Protein AF-A0A430L4C2-F1 (afdb_monomer)

Radius of gyration: 21.69 Å; Cα contacts (8 Å, |Δi|>4): 90; chains: 1; bounding box: 57×41×53 Å

pLDDT: mean 75.81, std 17.61, range [33.31, 94.56]

Mean predicted aligned error: 12.42 Å

Nearest PDB structures (foldseek):
  8ouw-assembly1_A  TM=2.839E-01  e=8.917E+00  Caenorhabditis elegans

InterPro domains:
  IPR027417 P-loop containing nucleoside triphosphate hydrolase [G3DSA:3.40.50.300] (23-146)

Secondary structure (DSSP, 8-state):
--------TT--PPPTTS-HHHHHHHHHHHH-GGGHHHHHHHTT-PPS-S-HHHHHHHHHHHHHHHHHHHHHH-S-----HHHHTSTTHHHHHHH-S-EEESSGGGS-HHHHHHHH-SS---EEE---TTSPP---TT---------

Foldseek 3Di:
DDDDPPPDPPPPDDDPPPDVVVVVLVCCCVPPPLNVLVVCVVVVHDDDDDDPVVSVVSNVVVVVVSVVSCVVPDPDDDDQLVVCVDPPNVVVLVVDQEEEAEQVLLDDPVSVCSSCDDDNHHYHYDHDVPDHNPDDPVPPDDDDDDD

Solvent-accessible surface area (backbone atoms only — not comparable to full-atom values): 9436 Å² total; per-residue (Å²): 137,84,81,78,80,75,80,69,85,86,71,81,73,79,55,94,86,51,62,67,63,58,57,53,52,52,46,49,55,72,70,39,73,84,35,47,62,52,56,30,51,78,69,74,39,87,64,88,85,54,59,70,69,60,46,52,52,50,47,53,51,51,51,50,50,53,50,51,54,53,62,74,69,49,92,72,84,91,68,54,58,73,54,38,72,34,89,75,38,34,65,52,61,74,65,50,78,59,44,76,38,75,58,44,28,39,46,53,70,68,47,52,48,66,62,58,50,95,55,94,50,58,69,50,76,42,58,51,82,86,43,71,45,85,68,63,89,81,70,84,66,85,86,79,88,80,134

Structure (mmCIF, N/CA/C/O backbone):
data_AF-A0A430L4C2-F1
#
_entry.id   AF-A0A430L4C2-F1
#
loop_
_atom_site.group_PDB
_atom_site.id
_atom_site.type_symbol
_atom_site.label_atom_id
_atom_site.label_alt_id
_atom_site.label_comp_id
_atom_site.label_asym_id
_atom_site.label_entity_id
_atom_site.label_seq_id
_atom_site.pdbx_PDB_ins_code
_atom_site.Cartn_x
_atom_site.Cartn_y
_atom_site.Cartn_z
_atom_site.occupancy
_atom_site.B_iso_or_equiv
_atom_site.auth_seq_id
_atom_site.auth_comp_id
_atom_site.auth_asym_id
_atom_site.auth_atom_id
_atom_site.pdbx_PDB_model_num
ATOM 1 N N . MET A 1 1 ? -38.662 0.895 -18.403 1.00 35.44 1 MET A N 1
ATOM 2 C CA . MET A 1 1 ? -38.448 0.770 -16.946 1.00 35.44 1 MET A CA 1
ATOM 3 C C . MET A 1 1 ? -37.073 0.164 -16.747 1.00 35.44 1 MET A C 1
ATOM 5 O O . MET A 1 1 ? -36.904 -1.013 -17.022 1.00 35.44 1 MET A O 1
ATOM 9 N N . SER A 1 2 ? -36.082 0.993 -16.417 1.00 33.31 2 SER A N 1
ATOM 10 C CA . SER A 1 2 ? -34.706 0.553 -16.168 1.00 33.31 2 SER A CA 1
ATOM 11 C C . SER A 1 2 ? -34.584 0.233 -14.682 1.00 33.31 2 SER A C 1
ATOM 13 O O . SER A 1 2 ? -34.765 1.119 -13.848 1.00 33.31 2 SER A O 1
ATOM 15 N N . THR A 1 3 ? -34.381 -1.036 -14.343 1.00 34.25 3 THR A N 1
ATOM 16 C CA . THR A 1 3 ? -34.095 -1.467 -12.974 1.00 34.25 3 THR A CA 1
ATOM 17 C C . THR A 1 3 ? -32.645 -1.138 -12.659 1.00 34.25 3 THR A C 1
ATOM 19 O O . THR A 1 3 ? -31.735 -1.810 -13.139 1.00 34.25 3 THR A O 1
ATOM 22 N N . SER A 1 4 ? -32.445 -0.094 -11.857 1.00 38.28 4 SER A N 1
ATOM 23 C CA . SER A 1 4 ? -31.177 0.206 -11.203 1.00 38.28 4 SER A CA 1
ATOM 24 C C . SER A 1 4 ? -30.712 -1.020 -10.422 1.00 38.28 4 SER A C 1
ATOM 26 O O . SER A 1 4 ? -31.368 -1.449 -9.471 1.00 38.28 4 SER A O 1
ATOM 28 N N . THR A 1 5 ? -29.591 -1.600 -10.835 1.00 39.91 5 THR A N 1
ATOM 29 C CA . THR A 1 5 ? -28.921 -2.677 -10.113 1.00 39.91 5 THR A CA 1
ATOM 30 C C . THR A 1 5 ? -28.401 -2.101 -8.798 1.00 39.91 5 THR A C 1
ATOM 32 O O . THR A 1 5 ? -27.347 -1.472 -8.755 1.00 39.91 5 THR A O 1
ATOM 35 N N . ASN A 1 6 ? -29.175 -2.262 -7.724 1.00 39.84 6 ASN A N 1
ATOM 36 C CA . ASN A 1 6 ? -28.688 -2.060 -6.366 1.00 39.84 6 ASN A CA 1
ATOM 37 C C . ASN A 1 6 ? -27.535 -3.046 -6.154 1.00 39.84 6 ASN A C 1
ATOM 39 O O . ASN A 1 6 ? -27.768 -4.249 -6.032 1.00 39.84 6 ASN A O 1
ATOM 43 N N . LEU A 1 7 ? -26.300 -2.545 -6.161 1.00 38.53 7 LEU A N 1
ATOM 44 C CA . LEU A 1 7 ? -25.135 -3.294 -5.705 1.00 38.53 7 LEU A CA 1
ATOM 45 C C . LEU A 1 7 ? -25.393 -3.680 -4.246 1.00 38.53 7 LEU A C 1
ATOM 47 O O . LEU A 1 7 ? -25.381 -2.842 -3.346 1.00 38.53 7 LEU A O 1
ATOM 51 N N . ARG A 1 8 ? -25.715 -4.956 -4.050 1.00 41.84 8 ARG A N 1
ATOM 52 C CA . ARG A 1 8 ? -25.897 -5.595 -2.753 1.00 41.84 8 ARG A CA 1
ATOM 53 C C . ARG A 1 8 ? -24.573 -5.533 -1.988 1.00 41.84 8 ARG A C 1
ATOM 55 O O . ARG A 1 8 ? -23.598 -6.173 -2.366 1.00 41.84 8 ARG A O 1
ATOM 62 N N . VAL A 1 9 ? -24.531 -4.714 -0.936 1.00 49.56 9 VAL A N 1
ATOM 63 C CA . VAL A 1 9 ? -23.379 -4.530 -0.024 1.00 49.56 9 VAL A CA 1
ATOM 64 C C . VAL A 1 9 ? -23.081 -5.816 0.778 1.00 49.56 9 VAL A C 1
ATOM 66 O O . VAL A 1 9 ? -22.052 -5.941 1.432 1.00 49.56 9 VAL A O 1
ATOM 69 N N . ASP A 1 10 ? -23.967 -6.801 0.684 1.00 48.84 10 ASP A N 1
ATOM 70 C CA . ASP A 1 10 ? -24.010 -8.085 1.379 1.00 48.84 10 ASP A CA 1
ATOM 71 C C . ASP A 1 10 ? -23.152 -9.211 0.757 1.00 48.84 10 ASP A C 1
ATOM 73 O O . ASP A 1 10 ? -23.186 -10.325 1.263 1.00 48.84 10 ASP A O 1
ATOM 77 N N . GLN A 1 11 ? -22.351 -8.950 -0.285 1.00 48.59 11 GLN A N 1
ATOM 78 C CA . GLN A 1 11 ? -21.528 -9.972 -0.974 1.00 48.59 11 GLN A CA 1
ATOM 79 C C . GLN A 1 11 ? -20.007 -9.882 -0.733 1.00 48.59 11 GLN A C 1
ATOM 81 O O . GLN A 1 11 ? -19.220 -10.320 -1.567 1.00 48.59 11 GLN A O 1
ATOM 86 N N . TRP A 1 12 ? -19.560 -9.339 0.399 1.00 61.28 12 TRP A N 1
ATOM 87 C CA . TRP A 1 12 ? -18.136 -9.379 0.774 1.00 61.28 12 TRP A CA 1
ATOM 88 C C . TRP A 1 12 ? -17.825 -10.623 1.615 1.00 61.28 12 TRP A C 1
ATOM 90 O O . TRP A 1 12 ? -17.431 -10.519 2.780 1.00 61.28 12 TRP A O 1
ATOM 100 N N . ASP A 1 13 ? -18.035 -11.807 1.042 1.00 77.94 13 ASP A N 1
ATOM 101 C CA . ASP A 1 13 ? -17.577 -13.048 1.663 1.00 77.94 13 ASP A CA 1
ATOM 102 C C . ASP A 1 13 ? -16.099 -13.266 1.337 1.00 77.94 13 ASP A C 1
ATOM 104 O O . ASP A 1 13 ? -15.704 -13.289 0.175 1.00 77.94 13 ASP A O 1
ATOM 108 N N . LEU A 1 14 ? -15.285 -13.390 2.389 1.00 80.31 14 LEU A N 1
ATOM 109 C CA . LEU A 1 14 ? -13.889 -13.798 2.268 1.00 80.31 14 LEU A CA 1
ATOM 110 C C . LEU A 1 14 ? -13.840 -15.266 1.848 1.00 80.31 14 LEU A C 1
ATOM 112 O O . LEU A 1 14 ? -14.485 -16.112 2.481 1.00 80.31 14 LEU A O 1
ATOM 116 N N . ASP A 1 15 ? -13.065 -15.555 0.811 1.00 86.31 15 ASP A N 1
ATOM 117 C CA . ASP A 1 15 ? -12.784 -16.915 0.373 1.00 86.31 15 ASP A CA 1
ATOM 118 C C . ASP A 1 15 ? -11.916 -17.622 1.429 1.00 86.31 15 ASP A C 1
ATOM 120 O O . ASP A 1 15 ? -11.031 -16.993 2.005 1.00 86.31 15 ASP A O 1
ATOM 124 N N . PRO A 1 16 ? -12.105 -18.921 1.718 1.00 85.00 16 PRO A N 1
ATOM 125 C CA . PRO A 1 16 ? -11.245 -19.656 2.650 1.00 85.00 16 PRO A CA 1
ATOM 126 C C . PRO A 1 16 ? -9.739 -19.606 2.336 1.00 85.00 16 PRO A C 1
ATOM 128 O O . PRO A 1 16 ? -8.930 -19.868 3.227 1.00 85.00 16 PRO A O 1
ATOM 131 N N . LEU A 1 17 ? -9.361 -19.305 1.090 1.00 86.06 17 LEU A N 1
ATOM 132 C CA . LEU A 1 17 ? -7.978 -19.118 0.648 1.00 86.06 17 LEU A CA 1
ATOM 133 C C . LEU A 1 17 ? -7.464 -17.684 0.846 1.00 86.06 17 LEU A C 1
ATOM 135 O O . LEU A 1 17 ? -6.271 -17.439 0.649 1.00 86.06 17 LEU A O 1
ATOM 139 N N . ASP A 1 18 ? -8.329 -16.744 1.234 1.00 84.19 18 ASP A N 1
ATOM 140 C CA . ASP A 1 18 ? -7.931 -15.378 1.541 1.00 84.19 18 ASP A CA 1
ATOM 141 C C . ASP A 1 18 ? -6.974 -15.338 2.733 1.00 84.19 18 ASP A C 1
ATOM 143 O O . ASP A 1 18 ? -6.992 -16.173 3.643 1.00 84.19 18 ASP A O 1
ATOM 147 N N . HIS A 1 19 ? -6.116 -14.320 2.743 1.00 82.75 19 HIS A N 1
ATOM 148 C CA . HIS A 1 19 ? -5.102 -14.187 3.775 1.00 82.75 19 HIS A CA 1
ATOM 149 C C . HIS A 1 19 ? -5.754 -14.144 5.177 1.00 82.75 19 HIS A C 1
ATOM 151 O O . HIS A 1 19 ? -6.653 -13.323 5.390 1.00 82.75 19 HIS A O 1
ATOM 157 N N . PRO A 1 20 ? -5.280 -14.930 6.171 1.00 86.44 20 PRO A N 1
ATOM 158 C CA . PRO A 1 20 ? -5.891 -15.024 7.505 1.00 86.44 20 PRO A CA 1
ATOM 159 C C . PRO A 1 20 ? -6.119 -13.673 8.192 1.00 86.44 20 PRO A C 1
ATOM 161 O O . PRO A 1 20 ? -7.081 -13.494 8.933 1.00 86.44 20 PRO A O 1
ATOM 164 N N . ILE A 1 21 ? -5.264 -12.692 7.891 1.00 82.69 21 ILE A N 1
ATOM 165 C CA . ILE A 1 21 ? -5.406 -11.320 8.386 1.00 82.69 21 ILE A CA 1
ATOM 166 C C . ILE A 1 21 ? -6.763 -10.699 8.048 1.00 82.69 21 ILE A C 1
ATOM 168 O O . ILE A 1 21 ? -7.307 -9.961 8.858 1.00 82.69 21 ILE A O 1
ATOM 172 N N . LEU A 1 22 ? -7.329 -10.990 6.874 1.00 82.38 22 LEU A N 1
ATOM 173 C CA . LEU A 1 22 ? -8.606 -10.423 6.454 1.00 82.38 22 LEU A CA 1
ATOM 174 C C . LEU A 1 22 ? -9.736 -10.950 7.339 1.00 8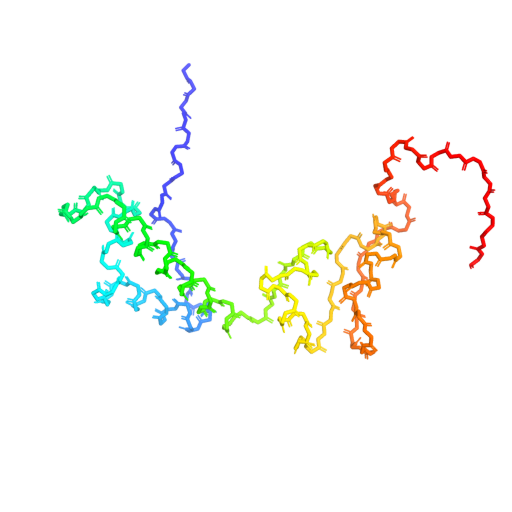2.38 22 LEU A C 1
ATOM 176 O O . LEU A 1 22 ? -10.627 -10.190 7.716 1.00 82.38 22 LEU A O 1
ATOM 180 N N . PHE A 1 23 ? -9.648 -12.213 7.761 1.00 86.38 23 PHE A N 1
ATOM 181 C CA . PHE A 1 23 ? -10.566 -12.796 8.734 1.00 86.38 23 PHE A CA 1
ATOM 182 C C . PHE A 1 23 ? -10.418 -12.139 10.106 1.00 86.38 23 PHE A C 1
ATOM 184 O O . PHE A 1 23 ? -11.431 -11.765 10.695 1.00 86.38 23 PHE A O 1
ATOM 191 N N . THR A 1 24 ? -9.183 -11.930 10.579 1.00 84.94 24 THR A N 1
ATOM 192 C CA . THR A 1 24 ? -8.917 -11.210 11.837 1.00 84.94 24 THR A CA 1
ATOM 193 C C . THR A 1 24 ? -9.458 -9.781 11.792 1.00 84.94 24 THR A C 1
ATOM 195 O O . THR A 1 24 ? -10.143 -9.362 12.718 1.00 84.94 24 THR A O 1
ATOM 198 N N . LEU A 1 25 ? -9.217 -9.046 10.702 1.00 82.38 25 LEU A N 1
ATOM 199 C CA . LEU A 1 25 ? -9.706 -7.677 10.516 1.00 82.38 25 LEU A CA 1
ATOM 200 C C . LEU A 1 25 ? -11.233 -7.621 10.465 1.00 82.38 25 LEU A C 1
ATOM 202 O O . LEU A 1 25 ? -11.835 -6.741 11.077 1.00 82.38 25 LEU A O 1
ATOM 206 N N . ARG A 1 26 ? -11.870 -8.567 9.764 1.00 85.69 26 ARG A N 1
ATOM 207 C CA . ARG A 1 26 ? -13.333 -8.678 9.711 1.00 85.69 26 ARG A CA 1
ATOM 208 C C . ARG A 1 26 ? -13.914 -8.979 11.087 1.00 85.69 26 ARG A C 1
ATOM 210 O O . ARG A 1 26 ? -14.934 -8.400 11.451 1.00 85.69 26 ARG A O 1
ATOM 217 N N . GLN A 1 27 ? -13.281 -9.876 11.837 1.00 86.31 27 GLN A N 1
ATOM 218 C CA . GLN A 1 27 ? -13.714 -10.214 13.184 1.00 86.31 27 GLN A CA 1
ATOM 219 C C . GLN A 1 27 ? -13.577 -9.010 14.122 1.00 86.31 27 GLN A C 1
ATOM 221 O O . GLN A 1 27 ? -14.568 -8.623 14.732 1.00 86.31 27 GLN A O 1
ATOM 226 N N . ALA A 1 28 ? -12.414 -8.353 14.150 1.00 83.25 28 ALA A N 1
ATOM 227 C CA . ALA A 1 28 ? -12.195 -7.124 14.916 1.00 83.25 28 ALA A CA 1
ATOM 228 C C . ALA A 1 28 ? -13.244 -6.050 14.574 1.00 83.25 28 ALA A C 1
ATOM 230 O O . ALA A 1 28 ? -13.901 -5.495 15.455 1.00 83.25 28 ALA A O 1
ATOM 231 N N . PHE A 1 29 ? -13.496 -5.832 13.278 1.00 83.75 29 PHE A N 1
ATOM 232 C CA . PHE A 1 29 ? -14.517 -4.895 12.816 1.00 83.75 29 PHE A CA 1
ATOM 233 C C . PHE A 1 29 ? -15.935 -5.255 13.275 1.00 83.75 29 PHE A C 1
ATOM 235 O O . PHE A 1 29 ? -16.751 -4.352 13.448 1.00 83.75 29 PHE A O 1
ATOM 242 N N . ASN A 1 30 ? -16.262 -6.535 13.457 1.00 85.56 30 ASN A N 1
ATOM 243 C CA . ASN A 1 30 ? -17.587 -6.979 13.892 1.00 85.56 30 ASN A CA 1
ATOM 244 C C . ASN A 1 30 ? -17.752 -6.962 15.415 1.00 85.56 30 ASN A C 1
ATOM 246 O O . ASN A 1 30 ? -18.812 -6.552 15.896 1.00 85.56 30 ASN A O 1
ATOM 250 N N . ASP A 1 31 ? -16.712 -7.367 16.139 1.00 86.56 31 ASP A N 1
ATOM 251 C CA . ASP A 1 31 ? -16.783 -7.683 17.565 1.00 86.56 31 ASP A CA 1
ATOM 252 C C . ASP A 1 31 ? -16.415 -6.483 18.444 1.00 86.56 31 ASP A C 1
ATOM 254 O O . ASP A 1 31 ? -16.976 -6.318 19.526 1.00 86.56 31 ASP A O 1
ATOM 258 N N . GLU A 1 32 ? -15.507 -5.611 17.996 1.00 84.94 32 GLU A N 1
ATOM 259 C CA . GLU A 1 32 ? -14.996 -4.546 18.857 1.00 84.94 32 GLU A CA 1
ATOM 260 C C . GLU A 1 32 ? -15.946 -3.342 18.913 1.00 84.94 32 GLU A C 1
ATOM 262 O O . GLU A 1 32 ? -16.463 -2.859 17.895 1.00 84.94 32 GLU A O 1
ATOM 267 N N . ASP A 1 33 ? -16.166 -2.818 20.121 1.00 83.38 33 ASP A N 1
ATOM 268 C CA . ASP A 1 33 ? -17.031 -1.658 20.369 1.00 83.38 33 ASP A CA 1
ATOM 269 C C . ASP A 1 33 ? -16.512 -0.384 19.700 1.00 83.38 33 ASP A C 1
ATOM 271 O O . ASP A 1 33 ? -17.294 0.512 19.366 1.00 83.38 33 ASP A O 1
ATOM 275 N N . GLU A 1 34 ? -15.203 -0.301 19.447 1.00 77.12 34 GLU A N 1
ATOM 276 C CA . GLU A 1 34 ? -14.624 0.844 18.758 1.00 77.12 34 GLU A CA 1
ATOM 277 C C . GLU A 1 34 ? -15.229 1.030 17.361 1.00 77.12 34 GLU A C 1
ATOM 279 O O . GLU A 1 34 ? -15.557 2.155 16.996 1.00 77.12 34 GLU A O 1
ATOM 284 N N . TYR A 1 35 ? -15.535 -0.039 16.623 1.00 78.75 35 TYR A N 1
ATOM 285 C CA . TYR A 1 35 ? -16.138 0.075 15.290 1.00 78.75 35 TYR A CA 1
ATOM 286 C C . TYR A 1 35 ? -17.671 0.192 15.303 1.00 78.75 35 TYR A C 1
ATOM 288 O O . TYR A 1 35 ? -18.280 0.263 14.235 1.00 78.75 35 TYR A O 1
ATOM 296 N N . ALA A 1 36 ? -18.329 0.267 16.468 1.00 81.25 36 ALA A N 1
ATOM 297 C CA . ALA A 1 36 ? -19.795 0.280 16.559 1.00 81.25 36 ALA A CA 1
ATOM 298 C C . ALA A 1 36 ? -20.446 1.429 15.764 1.00 81.25 36 ALA A C 1
ATOM 300 O O . ALA A 1 36 ? -21.424 1.213 15.044 1.00 81.25 36 ALA A O 1
ATOM 301 N N . LEU A 1 37 ? -19.876 2.638 15.834 1.00 77.69 37 LEU A N 1
ATOM 302 C CA . LEU A 1 37 ? -20.361 3.792 15.065 1.00 77.69 37 LEU A CA 1
ATOM 303 C C . LEU A 1 37 ? -20.143 3.611 13.561 1.00 77.69 37 LEU A C 1
ATOM 305 O O . LEU A 1 37 ? -21.020 3.947 12.768 1.00 77.69 37 LEU A O 1
ATOM 309 N N . LEU A 1 38 ? -19.006 3.036 13.168 1.00 77.81 38 LEU A N 1
ATOM 310 C CA . LEU A 1 38 ? -18.697 2.766 11.769 1.00 77.81 38 LEU A CA 1
ATOM 311 C C . LEU A 1 38 ? -19.636 1.693 11.189 1.00 77.81 38 LEU A C 1
ATOM 313 O O . LEU A 1 38 ? -20.136 1.855 10.076 1.00 77.81 38 LEU A O 1
ATOM 317 N N . ARG A 1 39 ? -19.971 0.652 11.967 1.00 82.62 39 ARG A N 1
ATOM 318 C CA . ARG A 1 39 ? -20.979 -0.362 11.604 1.00 82.62 39 ARG A CA 1
ATOM 319 C C . ARG A 1 39 ? -22.371 0.247 11.409 1.00 82.62 39 ARG A C 1
ATOM 321 O O . ARG A 1 39 ? -23.074 -0.140 10.476 1.00 82.62 39 ARG A O 1
ATOM 328 N N . LEU A 1 40 ? -22.781 1.183 12.268 1.00 78.50 40 LEU A N 1
ATOM 329 C CA . LEU A 1 40 ? -24.058 1.895 12.123 1.00 78.50 40 LEU A CA 1
ATOM 330 C C . LEU A 1 40 ? -24.066 2.777 10.868 1.00 78.50 40 LEU A C 1
ATOM 332 O O . LEU A 1 40 ? -25.004 2.687 10.074 1.00 78.50 40 LEU A O 1
ATOM 336 N N . PHE A 1 41 ? -22.981 3.525 10.648 1.00 76.88 41 PHE A N 1
ATOM 337 C CA . PHE A 1 41 ? -22.794 4.379 9.477 1.00 76.88 41 PHE A CA 1
ATOM 338 C C . PHE A 1 41 ? -22.891 3.594 8.159 1.00 76.88 41 PHE A C 1
ATOM 340 O O . PHE A 1 41 ? -23.675 3.959 7.286 1.00 76.88 41 PHE A O 1
ATOM 347 N N . VAL A 1 42 ? -22.165 2.476 8.029 1.00 77.44 42 VAL A N 1
ATOM 348 C CA . VAL A 1 42 ? -22.197 1.624 6.820 1.00 77.44 42 VAL A CA 1
ATOM 349 C C . VAL A 1 42 ? -23.594 1.044 6.563 1.00 77.44 42 VAL A C 1
ATOM 351 O O . VAL A 1 42 ? -23.989 0.866 5.414 1.00 77.44 42 VAL A O 1
ATOM 354 N N . ARG A 1 43 ? -24.379 0.789 7.618 1.00 79.31 43 ARG A N 1
ATOM 355 C CA . ARG A 1 43 ? -25.768 0.305 7.518 1.00 79.31 43 ARG A CA 1
ATOM 356 C C . ARG A 1 43 ? -26.787 1.416 7.232 1.00 79.31 43 ARG A C 1
ATOM 358 O O . ARG A 1 43 ? -27.986 1.138 7.255 1.00 79.31 43 ARG A O 1
ATOM 365 N N . GLY A 1 44 ? -26.338 2.653 7.009 1.00 69.25 44 GLY A N 1
ATOM 366 C CA . GLY A 1 44 ? -27.210 3.805 6.782 1.00 69.25 44 GLY A CA 1
ATOM 367 C C . GLY A 1 44 ? -28.068 4.162 7.997 1.00 69.25 44 GLY A C 1
ATOM 368 O O . GLY A 1 44 ? -29.171 4.676 7.829 1.00 69.25 44 GLY A O 1
ATOM 369 N N . ARG A 1 45 ? -27.609 3.836 9.214 1.00 71.12 45 ARG A N 1
ATOM 370 C CA . ARG A 1 45 ? -28.296 4.183 10.463 1.00 71.12 45 ARG A CA 1
ATOM 371 C C . ARG A 1 45 ? -27.557 5.313 11.165 1.00 71.12 45 ARG A C 1
ATOM 373 O O . ARG A 1 45 ? -26.353 5.215 11.394 1.00 71.12 45 ARG A O 1
ATOM 380 N N . ASP A 1 46 ? -28.298 6.332 11.577 1.00 62.38 46 ASP A N 1
ATOM 381 C CA . ASP A 1 46 ? -27.774 7.368 12.459 1.00 62.38 46 ASP A CA 1
ATOM 382 C C . ASP A 1 46 ? -27.554 6.771 13.857 1.00 62.38 46 ASP A C 1
ATOM 384 O O . ASP A 1 46 ? -28.449 6.155 14.443 1.00 62.38 46 ASP A O 1
ATOM 388 N N . GLY A 1 47 ? -26.330 6.883 14.376 1.00 61.22 47 GLY A N 1
ATOM 389 C CA . GLY A 1 47 ? -26.017 6.467 15.743 1.00 61.22 47 GLY A CA 1
ATOM 390 C C . GLY A 1 47 ? -26.702 7.358 16.787 1.00 61.22 47 GLY A C 1
ATOM 391 O O . GLY A 1 47 ? -27.140 8.462 16.455 1.00 61.22 47 GLY A O 1
ATOM 392 N N . PRO A 1 48 ? -26.798 6.914 18.057 1.00 62.16 48 PRO A N 1
ATOM 393 C CA . PRO A 1 48 ? -27.329 7.746 19.132 1.00 62.16 48 PRO A CA 1
ATOM 394 C C . PRO A 1 48 ? -26.498 9.031 19.216 1.00 62.16 48 PRO A C 1
ATOM 396 O O . PRO A 1 48 ? -25.287 8.995 19.421 1.00 62.16 48 PRO A O 1
ATOM 399 N N . TYR A 1 49 ? -27.175 10.146 18.961 1.00 54.72 49 TYR A N 1
ATOM 400 C CA . TYR A 1 49 ? -26.633 11.477 18.712 1.00 54.72 49 TYR A CA 1
ATOM 401 C C . TYR A 1 49 ? -25.764 11.968 19.890 1.00 54.72 49 TYR A C 1
ATOM 403 O O . TYR A 1 49 ? -26.252 12.587 20.831 1.00 54.72 49 TYR A O 1
ATOM 411 N N . CYS A 1 50 ? -24.459 11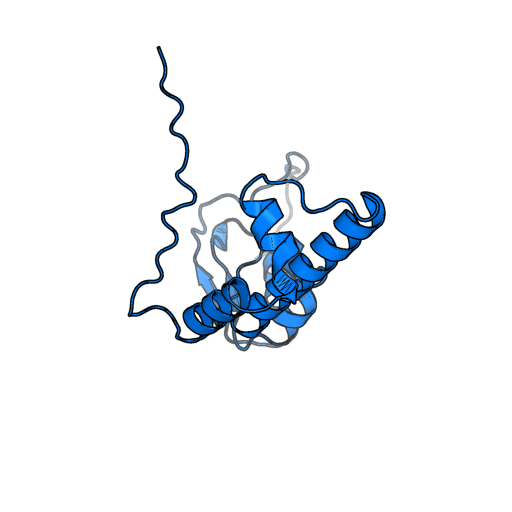.713 19.851 1.00 52.53 50 CYS A N 1
ATOM 412 C CA . CYS A 1 50 ? -23.483 12.660 20.382 1.00 52.53 50 CYS A CA 1
ATOM 413 C C . CYS A 1 50 ? -23.139 13.627 19.243 1.00 52.53 50 CYS A C 1
ATOM 415 O O . CYS A 1 50 ? -23.100 13.199 18.091 1.00 52.53 50 CYS A O 1
ATOM 417 N N . ASP A 1 51 ? -22.989 14.922 19.548 1.00 61.88 51 ASP A N 1
ATOM 418 C CA . ASP A 1 51 ? -22.802 16.033 18.598 1.00 61.88 51 ASP A CA 1
ATOM 419 C C . ASP A 1 51 ? -22.298 15.616 17.208 1.00 61.88 51 ASP A C 1
ATOM 421 O O . ASP A 1 51 ? -21.213 15.047 17.074 1.00 61.88 51 ASP A O 1
ATOM 425 N N . PHE A 1 52 ? -23.048 15.964 16.159 1.00 56.94 52 PHE A N 1
ATOM 426 C CA . PHE A 1 52 ? -22.766 15.588 14.766 1.00 56.94 52 PHE A CA 1
ATOM 427 C C . PHE A 1 52 ? -21.298 15.836 14.352 1.00 56.94 52 PHE A C 1
ATOM 429 O O . PHE A 1 52 ? -20.699 15.051 13.615 1.00 56.94 52 PHE A O 1
ATOM 436 N N . TYR A 1 53 ? -20.678 16.895 14.883 1.00 60.97 53 TYR A N 1
ATOM 437 C CA . TYR A 1 53 ? -19.261 17.213 14.678 1.00 60.97 53 TYR A CA 1
ATOM 438 C C . TYR A 1 53 ? -18.295 16.246 15.382 1.00 60.97 53 TYR A C 1
ATOM 440 O O . TYR A 1 53 ? -17.285 15.850 14.791 1.00 60.97 53 TYR A O 1
ATOM 448 N N . GLN A 1 54 ? -18.597 15.832 16.614 1.00 65.00 54 GLN A N 1
ATOM 449 C CA . GLN A 1 54 ? -17.793 14.854 17.353 1.00 65.00 54 GLN A CA 1
ATOM 450 C C . GLN A 1 54 ? -17.922 13.462 16.724 1.00 65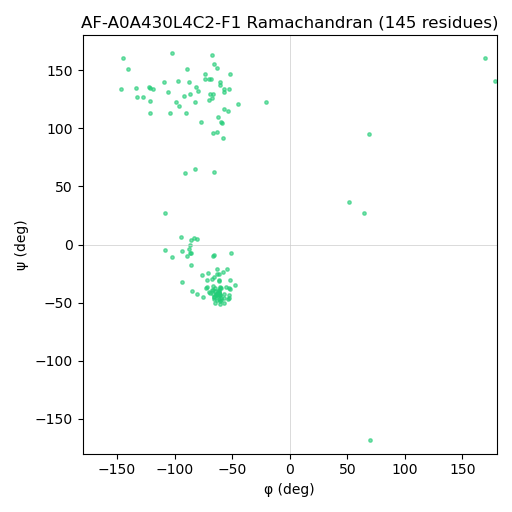.00 54 GLN A C 1
ATOM 452 O O . GLN A 1 54 ? -16.910 12.789 16.518 1.00 65.00 54 GLN A O 1
ATOM 457 N N . ALA A 1 55 ? -19.138 13.068 16.328 1.00 64.56 55 ALA A N 1
ATOM 458 C CA . ALA A 1 55 ? -19.385 11.807 15.633 1.00 64.56 55 ALA A CA 1
ATOM 459 C C . ALA A 1 55 ? -18.638 11.741 14.289 1.00 64.56 55 ALA A C 1
ATOM 461 O O . ALA A 1 55 ? -17.931 10.768 14.026 1.00 64.56 55 ALA A O 1
ATOM 462 N N . LYS A 1 56 ? -18.699 12.803 13.471 1.00 69.56 56 LYS A N 1
ATOM 463 C CA . LYS A 1 56 ? -17.979 12.879 12.186 1.00 69.56 56 LYS A CA 1
ATOM 464 C C . LYS A 1 56 ? -16.459 12.794 12.353 1.00 69.56 56 LYS A C 1
ATOM 466 O O . LYS A 1 56 ? -15.796 12.118 11.569 1.00 69.56 56 LYS A O 1
ATOM 471 N N . THR A 1 57 ? -15.911 13.454 13.373 1.00 74.56 57 THR A N 1
ATOM 472 C CA . THR A 1 57 ? -14.468 13.417 13.668 1.00 74.56 57 THR A CA 1
ATOM 473 C C . THR A 1 57 ? -14.037 12.014 14.094 1.00 74.56 57 THR A C 1
ATOM 475 O O . THR A 1 57 ? -13.098 11.461 13.526 1.00 74.56 57 THR A O 1
ATOM 478 N N . ARG A 1 58 ? -14.789 11.388 15.008 1.00 73.25 58 ARG A N 1
ATOM 479 C CA . ARG A 1 58 ? -14.503 10.038 15.511 1.00 73.25 58 ARG A CA 1
ATOM 480 C C . ARG A 1 58 ? -14.614 8.969 14.422 1.00 73.25 58 ARG A C 1
ATOM 482 O O . ARG A 1 58 ? -13.714 8.147 14.304 1.00 73.25 58 ARG A O 1
ATOM 489 N N . ILE A 1 59 ? -15.653 9.023 13.583 1.00 76.19 59 ILE A N 1
ATOM 490 C CA . ILE A 1 59 ? -15.797 8.133 12.416 1.00 76.19 59 ILE A CA 1
ATOM 491 C C . ILE A 1 59 ? -14.623 8.330 11.449 1.00 76.19 59 ILE A C 1
ATOM 493 O O . ILE A 1 59 ? -14.055 7.357 10.956 1.00 76.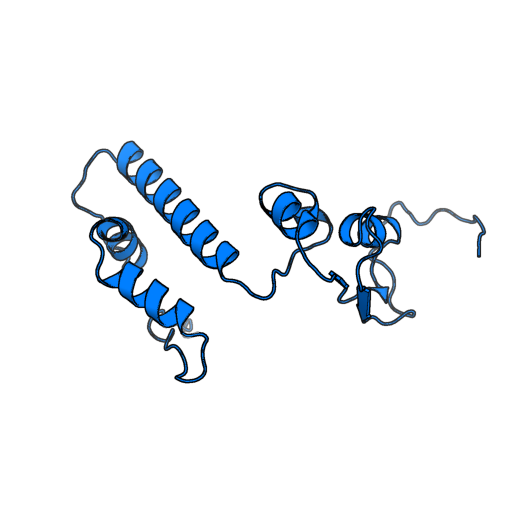19 59 ILE A O 1
ATOM 497 N N . GLY A 1 60 ? -14.226 9.581 11.196 1.00 79.75 60 GLY A N 1
ATOM 498 C CA . GLY A 1 60 ? -13.086 9.895 10.337 1.00 79.75 60 GLY A CA 1
ATOM 499 C C . GLY A 1 60 ? -11.766 9.322 10.855 1.00 79.75 60 GLY A C 1
ATOM 500 O O . GLY A 1 60 ? -10.975 8.801 10.070 1.00 79.75 60 GLY A O 1
ATOM 501 N N . ASP A 1 61 ? -11.523 9.380 12.162 1.00 81.56 61 ASP A N 1
ATOM 502 C CA . ASP A 1 61 ? -10.308 8.825 12.760 1.00 81.56 61 ASP A CA 1
ATOM 503 C C . ASP A 1 61 ? -10.323 7.292 12.797 1.00 81.56 61 ASP A C 1
ATOM 505 O O . ASP A 1 61 ? -9.309 6.672 12.474 1.00 81.56 61 ASP A O 1
ATOM 509 N N . GLN A 1 62 ? -11.479 6.680 13.057 1.00 78.56 62 GLN A N 1
ATOM 510 C CA . GLN A 1 62 ? -11.662 5.225 12.973 1.00 78.56 62 GLN A CA 1
ATOM 511 C C . GLN A 1 62 ? -11.437 4.702 11.554 1.00 78.56 62 GLN A C 1
ATOM 513 O O . GLN A 1 62 ? -10.738 3.709 11.360 1.00 78.56 62 GLN A O 1
ATOM 518 N N . LEU A 1 63 ? -11.947 5.409 10.542 1.00 82.12 63 LEU A N 1
ATOM 519 C CA . LEU A 1 63 ? -11.686 5.088 9.139 1.00 82.12 63 LEU A CA 1
ATOM 520 C C . LEU A 1 63 ? -10.193 5.159 8.808 1.00 82.12 63 LEU A C 1
ATOM 522 O O . LEU A 1 63 ? -9.672 4.267 8.141 1.00 82.12 63 LEU A O 1
ATOM 526 N N . LYS A 1 64 ? -9.481 6.186 9.290 1.00 83.69 64 LYS A N 1
ATOM 527 C CA . LYS A 1 64 ? -8.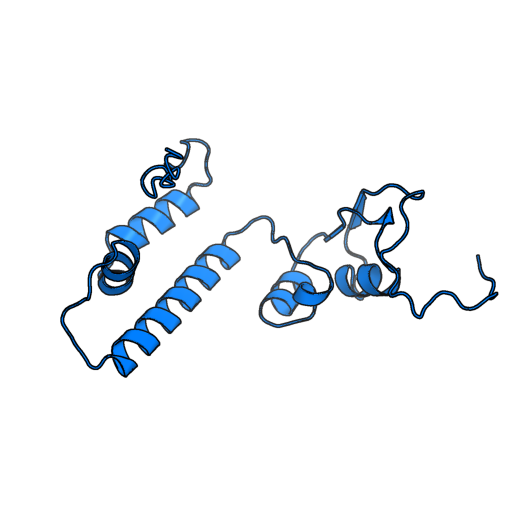025 6.283 9.093 1.00 83.69 64 LYS A CA 1
ATOM 528 C C . LYS A 1 64 ? -7.287 5.130 9.770 1.00 83.69 64 LYS A C 1
ATOM 530 O O . LYS A 1 64 ? -6.368 4.586 9.165 1.00 83.69 64 LYS A O 1
ATOM 535 N N . GLN A 1 65 ? -7.656 4.771 11.000 1.00 79.81 65 GLN A N 1
ATOM 536 C CA . GLN A 1 65 ? -7.036 3.662 11.734 1.00 79.81 65 GLN A CA 1
ATOM 537 C C . GLN A 1 65 ? -7.258 2.330 11.019 1.00 79.81 65 GLN A C 1
ATOM 539 O O . GLN A 1 65 ? -6.291 1.618 10.750 1.00 79.81 65 GLN A O 1
ATOM 544 N N . PHE A 1 66 ? -8.499 2.056 10.614 1.00 79.88 66 PHE A N 1
ATOM 545 C CA . PHE A 1 66 ? -8.841 0.876 9.828 1.00 79.88 66 PHE A CA 1
ATOM 546 C C . PHE A 1 66 ? -8.031 0.822 8.524 1.00 79.88 66 PHE A C 1
ATOM 548 O O . PHE A 1 66 ? -7.410 -0.192 8.209 1.00 79.88 66 PHE A O 1
ATOM 555 N N . TYR A 1 67 ? -7.935 1.948 7.811 1.00 83.69 67 TYR A N 1
ATOM 556 C CA . TYR A 1 67 ? -7.147 2.049 6.584 1.00 83.69 67 TYR A CA 1
ATOM 557 C C . TYR A 1 67 ? -5.652 1.783 6.808 1.00 83.69 67 TYR A C 1
ATOM 559 O O . TYR A 1 67 ? -5.020 1.068 6.033 1.00 83.69 67 TYR A O 1
ATOM 567 N N . VAL A 1 68 ? -5.070 2.325 7.882 1.00 84.00 68 VAL A N 1
ATOM 568 C CA . VAL A 1 68 ? -3.671 2.055 8.249 1.00 84.00 68 VAL A CA 1
ATOM 569 C C . VAL A 1 68 ? -3.463 0.575 8.555 1.00 84.00 68 VAL A C 1
ATOM 571 O O . VAL A 1 68 ? -2.450 0.025 8.122 1.00 84.00 68 VAL A O 1
ATOM 574 N N . CYS A 1 69 ? -4.412 -0.061 9.241 1.00 81.06 69 CYS A N 1
ATOM 575 C CA . CYS A 1 69 ? -4.346 -1.479 9.569 1.00 81.06 69 CYS A CA 1
ATOM 576 C C . CYS A 1 69 ? -4.336 -2.351 8.304 1.00 81.06 69 CYS A C 1
ATOM 578 O O . CYS A 1 69 ? -3.484 -3.228 8.169 1.00 81.06 69 CYS A O 1
ATOM 580 N N . VAL A 1 70 ? -5.191 -2.047 7.320 1.00 84.06 70 VAL A N 1
ATOM 581 C CA . VAL A 1 70 ? -5.172 -2.724 6.010 1.00 84.06 70 VAL A CA 1
ATOM 582 C C . VAL A 1 70 ? -3.816 -2.542 5.322 1.00 84.06 70 VAL A C 1
ATOM 584 O O . VAL A 1 70 ? -3.203 -3.514 4.888 1.00 84.06 70 VAL A O 1
ATOM 587 N N . LEU A 1 71 ? -3.294 -1.312 5.278 1.00 86.12 71 LEU A N 1
ATOM 588 C CA . LEU A 1 71 ? -2.009 -1.030 4.631 1.00 86.12 71 LEU A CA 1
ATOM 589 C C . LEU A 1 71 ? -0.803 -1.680 5.321 1.00 86.12 71 LEU A C 1
ATOM 591 O O . LEU A 1 71 ? 0.206 -1.919 4.666 1.00 86.12 71 LEU A O 1
ATOM 595 N N . GLN A 1 72 ? -0.858 -1.921 6.632 1.00 84.00 72 GLN A N 1
ATOM 596 C CA . GLN A 1 72 ? 0.219 -2.603 7.361 1.00 84.00 72 GLN A CA 1
ATOM 597 C C . GLN A 1 72 ? 0.321 -4.091 7.021 1.00 84.00 72 GLN A C 1
ATOM 599 O O . GLN A 1 72 ? 1.400 -4.659 7.163 1.00 84.00 72 GLN A O 1
ATOM 604 N N . HIS A 1 73 ? -0.774 -4.697 6.567 1.00 83.19 73 HIS A N 1
ATOM 605 C CA . HIS A 1 73 ? -0.842 -6.125 6.266 1.00 83.19 73 HIS A CA 1
ATOM 606 C C . HIS A 1 73 ? -0.920 -6.430 4.768 1.00 83.19 73 HIS A C 1
ATOM 608 O O . HIS A 1 73 ? -0.884 -7.594 4.379 1.00 83.19 73 HIS A O 1
ATOM 614 N N . ALA A 1 74 ? -1.016 -5.403 3.923 1.00 86.12 74 ALA A N 1
ATOM 615 C CA . ALA A 1 74 ? -1.005 -5.562 2.480 1.00 86.12 74 ALA A CA 1
ATOM 616 C C . ALA A 1 74 ? 0.369 -6.051 1.997 1.00 86.12 74 ALA A C 1
ATOM 618 O O . ALA A 1 74 ? 1.390 -5.410 2.247 1.00 86.12 74 ALA A O 1
ATOM 619 N N . ASN A 1 75 ? 0.388 -7.156 1.249 1.00 88.81 75 ASN A N 1
ATOM 620 C CA . ASN A 1 75 ? 1.603 -7.636 0.584 1.00 88.81 75 ASN A CA 1
ATOM 621 C C . ASN A 1 75 ? 1.994 -6.754 -0.611 1.00 88.81 75 ASN A C 1
ATOM 623 O O . ASN A 1 75 ? 3.173 -6.626 -0.927 1.00 88.81 75 ASN A O 1
ATOM 627 N N . VAL A 1 76 ? 1.003 -6.149 -1.273 1.00 90.62 76 VAL A N 1
ATOM 628 C CA . VAL A 1 76 ? 1.180 -5.282 -2.441 1.00 90.62 76 VAL A CA 1
ATOM 629 C C . VAL A 1 76 ? 0.349 -4.021 -2.251 1.00 90.62 76 VAL A C 1
ATOM 631 O O . VAL A 1 76 ? -0.813 -4.084 -1.853 1.00 90.62 76 VAL A O 1
ATOM 634 N N . ILE A 1 77 ? 0.946 -2.866 -2.545 1.00 92.25 77 ILE A N 1
ATOM 635 C CA . ILE A 1 77 ? 0.270 -1.569 -2.505 1.00 92.25 77 ILE A CA 1
ATOM 636 C C . ILE A 1 77 ? 0.370 -0.941 -3.891 1.00 92.25 77 ILE A C 1
ATOM 638 O O . ILE A 1 77 ? 1.453 -0.554 -4.329 1.00 92.25 77 ILE A O 1
ATOM 642 N N . CYS A 1 78 ? -0.770 -0.809 -4.561 1.00 93.06 78 CYS A N 1
ATOM 643 C CA . CYS A 1 78 ? -0.855 -0.186 -5.876 1.00 93.06 78 CYS A CA 1
ATOM 644 C C . CYS A 1 78 ? -1.151 1.310 -5.729 1.00 93.06 78 CYS A C 1
ATOM 646 O O . CYS A 1 78 ? -2.112 1.705 -5.067 1.00 93.06 78 CYS A O 1
ATOM 648 N N . THR A 1 79 ? -0.338 2.153 -6.361 1.00 93.00 79 THR A N 1
ATOM 649 C CA . THR A 1 79 ? -0.541 3.609 -6.387 1.00 93.00 79 THR A CA 1
ATOM 650 C C . THR A 1 79 ? -0.210 4.163 -7.760 1.00 93.00 79 THR A C 1
ATOM 652 O O . THR A 1 79 ? 0.686 3.650 -8.422 1.00 93.00 79 THR A O 1
ATOM 655 N N . THR A 1 80 ? -0.855 5.262 -8.149 1.00 91.75 80 THR A N 1
ATOM 656 C CA . THR A 1 80 ? -0.398 6.043 -9.304 1.00 91.75 80 THR A CA 1
ATOM 657 C C . THR A 1 80 ? 0.968 6.677 -9.013 1.00 91.75 80 THR A C 1
ATOM 659 O O . THR A 1 80 ? 1.276 6.942 -7.840 1.00 91.75 80 THR A O 1
ATOM 662 N N . PRO A 1 81 ? 1.780 6.996 -10.042 1.00 90.50 81 PRO A N 1
ATOM 663 C CA . PRO A 1 81 ? 3.064 7.660 -9.834 1.00 90.50 81 PRO A CA 1
ATOM 664 C C . PRO A 1 81 ? 2.946 8.928 -8.988 1.00 90.50 81 PRO A C 1
ATOM 666 O O . PRO A 1 81 ? 3.709 9.104 -8.031 1.00 90.50 81 PRO A O 1
ATOM 669 N N . TYR A 1 82 ? 1.924 9.747 -9.266 1.00 90.44 82 TYR A N 1
ATOM 670 C CA . TYR A 1 82 ? 1.599 10.954 -8.507 1.00 90.44 82 TYR A CA 1
ATOM 671 C C . TYR A 1 82 ? 1.270 10.657 -7.038 1.00 90.44 82 TYR A C 1
ATOM 673 O O . TYR A 1 82 ? 1.884 11.235 -6.144 1.00 90.44 82 TYR A O 1
ATOM 681 N N . ALA A 1 83 ? 0.356 9.721 -6.755 1.00 91.25 83 ALA A N 1
ATOM 682 C CA . ALA A 1 83 ? -0.001 9.387 -5.376 1.00 91.25 83 ALA A CA 1
ATOM 683 C C . ALA A 1 83 ? 1.213 8.873 -4.586 1.00 91.25 83 ALA A C 1
ATOM 685 O O . ALA A 1 83 ? 1.392 9.254 -3.426 1.00 91.25 83 ALA A O 1
ATOM 686 N N . SER A 1 84 ? 2.091 8.093 -5.227 1.00 91.81 84 SER A N 1
ATOM 687 C CA . SER A 1 84 ? 3.269 7.474 -4.606 1.00 91.81 84 SER A CA 1
ATOM 688 C C . SER A 1 84 ? 4.246 8.469 -3.952 1.00 91.81 84 SER A C 1
ATOM 690 O O . SER A 1 84 ? 5.025 8.090 -3.071 1.00 91.81 84 SER A O 1
ATOM 692 N N . SER A 1 85 ? 4.246 9.739 -4.375 1.00 90.50 85 SER A N 1
ATOM 693 C CA . SER A 1 85 ? 5.125 10.786 -3.828 1.00 90.50 85 SER A CA 1
ATOM 694 C C . SER A 1 85 ? 4.525 11.522 -2.627 1.00 90.50 85 SER A C 1
ATOM 696 O O . SER A 1 85 ? 5.236 12.244 -1.924 1.00 90.50 85 SER A O 1
ATOM 698 N N . SER A 1 86 ? 3.244 11.297 -2.339 1.00 90.25 86 SER A N 1
ATOM 699 C CA . SER A 1 86 ? 2.495 11.963 -1.273 1.00 90.25 86 SER A CA 1
ATOM 700 C C . SER A 1 86 ? 2.322 11.075 -0.035 1.00 90.25 86 SER A C 1
ATOM 702 O O . SER A 1 86 ? 2.552 9.865 -0.066 1.00 90.25 86 SER A O 1
ATOM 704 N N . LYS A 1 87 ? 1.936 11.664 1.104 1.00 88.06 87 LYS A N 1
ATOM 705 C CA . LYS A 1 87 ? 1.538 10.882 2.287 1.00 88.06 87 LYS A CA 1
ATOM 706 C C . LYS A 1 87 ? 0.149 10.257 2.049 1.00 88.06 87 LYS A C 1
ATOM 708 O O . LYS A 1 87 ? -0.707 10.939 1.498 1.00 88.06 87 LYS A O 1
ATOM 713 N N . PRO A 1 88 ? -0.104 9.018 2.513 1.00 87.56 88 PRO A N 1
ATOM 714 C CA . PRO A 1 88 ? 0.799 8.152 3.278 1.00 87.56 88 PRO A CA 1
ATOM 715 C C . PRO A 1 88 ? 1.716 7.275 2.405 1.00 87.56 88 PRO A C 1
ATOM 717 O O . PRO A 1 88 ? 2.565 6.570 2.936 1.00 87.56 88 PRO A O 1
ATOM 720 N N . TRP A 1 89 ? 1.584 7.307 1.085 1.00 90.56 89 TRP A N 1
ATOM 721 C CA . TRP A 1 89 ? 2.227 6.365 0.161 1.00 90.56 89 TRP A CA 1
ATOM 722 C C . TRP A 1 89 ? 3.744 6.444 0.143 1.00 90.56 89 TRP A C 1
ATOM 724 O O . TRP A 1 89 ? 4.411 5.413 0.136 1.00 90.56 89 TRP A O 1
ATOM 734 N N . LYS A 1 90 ? 4.296 7.652 0.259 1.00 90.50 90 LYS A N 1
ATOM 735 C CA . LYS A 1 90 ? 5.740 7.894 0.251 1.00 90.50 90 LYS A CA 1
ATOM 736 C C . LYS A 1 90 ? 6.494 7.023 1.262 1.00 90.50 90 LYS A C 1
ATOM 738 O O . LYS A 1 90 ? 7.574 6.536 0.942 1.00 90.50 90 LYS A O 1
ATOM 743 N N . ARG A 1 91 ? 5.933 6.790 2.461 1.00 89.75 91 ARG A N 1
ATOM 744 C CA . ARG A 1 91 ? 6.579 5.940 3.485 1.00 89.75 91 ARG A CA 1
ATOM 745 C C . ARG A 1 91 ? 6.559 4.455 3.128 1.00 89.75 91 ARG A C 1
ATOM 747 O O . ARG A 1 91 ? 7.519 3.763 3.437 1.00 89.75 91 ARG A O 1
ATOM 754 N N . TYR A 1 92 ? 5.486 3.977 2.503 1.00 89.94 92 TYR A N 1
ATOM 755 C CA . TYR A 1 92 ? 5.361 2.580 2.090 1.00 89.94 92 TYR A CA 1
ATOM 756 C C . TYR A 1 92 ? 6.223 2.320 0.865 1.00 89.94 92 TYR A C 1
ATOM 758 O O . TYR A 1 92 ? 7.034 1.401 0.885 1.00 89.94 92 TYR A O 1
ATOM 766 N N . LYS A 1 93 ? 6.166 3.220 -0.126 1.00 90.75 93 LYS A N 1
ATOM 767 C CA . LYS A 1 93 ? 7.079 3.211 -1.264 1.00 90.75 93 LYS A CA 1
ATOM 768 C C . LYS A 1 93 ? 8.524 3.184 -0.800 1.00 90.75 93 LYS A C 1
ATOM 770 O O . LYS A 1 93 ? 9.263 2.358 -1.287 1.00 90.75 93 LYS A O 1
ATOM 775 N N . ALA A 1 94 ? 8.935 4.004 0.171 1.00 89.19 94 ALA A N 1
ATOM 776 C CA . ALA A 1 94 ? 10.317 4.008 0.660 1.00 89.19 94 ALA A CA 1
ATOM 777 C C . ALA A 1 94 ? 10.761 2.689 1.327 1.00 89.19 94 ALA A C 1
ATOM 779 O O . ALA A 1 94 ? 11.962 2.440 1.378 1.00 89.19 94 ALA A O 1
ATOM 780 N N . LYS A 1 95 ? 9.826 1.857 1.801 1.00 90.00 95 LYS A N 1
ATOM 781 C CA . LYS A 1 95 ? 10.096 0.568 2.460 1.00 90.00 95 LYS A CA 1
ATOM 782 C C . LYS A 1 95 ? 9.863 -0.660 1.575 1.00 90.00 95 LYS A C 1
ATOM 784 O O . LYS A 1 95 ? 10.212 -1.747 2.001 1.00 90.00 95 LYS A O 1
ATOM 789 N N . ALA A 1 96 ? 9.246 -0.501 0.406 1.00 91.12 96 ALA A N 1
ATOM 790 C CA . ALA A 1 96 ? 8.946 -1.614 -0.489 1.00 91.12 96 ALA A CA 1
ATOM 791 C C . ALA A 1 96 ? 10.225 -2.337 -0.942 1.00 91.12 96 ALA A C 1
ATOM 793 O O . ALA A 1 96 ? 11.195 -1.682 -1.318 1.00 91.12 96 ALA A O 1
ATOM 794 N N . ASP A 1 97 ? 10.211 -3.666 -0.966 1.00 93.19 97 ASP A N 1
ATOM 795 C CA . ASP A 1 97 ? 11.370 -4.461 -1.392 1.00 93.19 97 ASP A CA 1
ATOM 796 C C . ASP A 1 97 ? 11.558 -4.467 -2.918 1.00 93.19 97 ASP A C 1
ATOM 798 O O . ASP A 1 97 ? 12.675 -4.605 -3.411 1.00 93.19 97 ASP A O 1
ATOM 802 N N . ALA A 1 98 ? 10.472 -4.274 -3.670 1.00 93.75 98 ALA A N 1
ATOM 803 C CA . ALA A 1 98 ? 10.458 -4.233 -5.128 1.00 93.75 98 ALA A CA 1
ATOM 804 C C . ALA A 1 98 ? 9.429 -3.217 -5.646 1.00 93.75 98 ALA A C 1
ATOM 806 O O . ALA A 1 98 ? 8.499 -2.830 -4.933 1.00 93.75 98 ALA A O 1
ATOM 807 N N . VAL A 1 99 ? 9.598 -2.799 -6.901 1.00 93.75 99 VAL A N 1
ATOM 808 C CA . VAL A 1 99 ? 8.683 -1.895 -7.611 1.00 93.75 99 VAL A CA 1
ATOM 809 C C . VAL A 1 99 ? 8.181 -2.577 -8.880 1.00 93.75 99 VAL A C 1
ATOM 811 O O . VAL A 1 99 ? 8.952 -3.178 -9.623 1.00 93.75 99 VAL A O 1
ATOM 814 N N . ILE A 1 100 ? 6.880 -2.474 -9.139 1.00 94.56 100 ILE A N 1
ATOM 815 C CA . ILE A 1 100 ? 6.261 -2.957 -10.374 1.00 94.56 100 ILE A CA 1
ATOM 816 C C . ILE A 1 100 ? 5.583 -1.763 -11.038 1.00 94.56 100 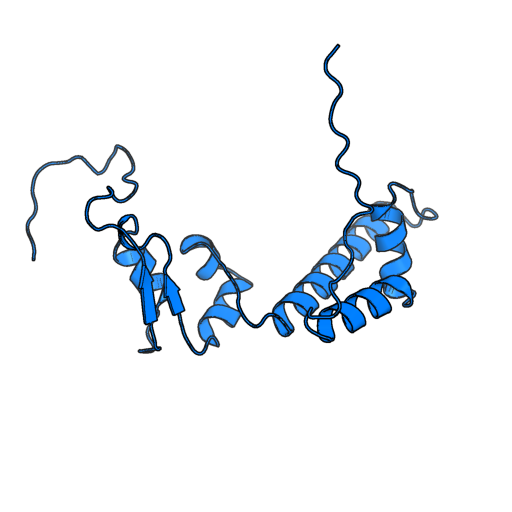ILE A C 1
ATOM 818 O O . ILE A 1 100 ? 4.762 -1.095 -10.408 1.00 94.56 100 ILE A O 1
ATOM 822 N N . LEU A 1 101 ? 5.956 -1.480 -12.284 1.00 93.38 101 LEU A N 1
ATOM 823 C CA . LEU A 1 101 ? 5.315 -0.463 -13.111 1.00 93.38 101 LEU A CA 1
ATOM 824 C C . LEU A 1 101 ? 4.430 -1.160 -14.136 1.00 93.38 101 LEU A C 1
ATOM 826 O O . LEU A 1 101 ? 4.927 -1.860 -15.018 1.00 93.38 101 LEU A O 1
ATOM 830 N N . ASP A 1 102 ? 3.129 -0.960 -13.993 1.00 92.50 102 ASP A N 1
ATOM 831 C CA . ASP A 1 102 ? 2.146 -1.307 -15.010 1.00 92.50 102 ASP A CA 1
ATOM 832 C C . ASP A 1 102 ? 1.958 -0.124 -15.970 1.00 92.50 102 ASP A C 1
ATOM 834 O O . ASP A 1 102 ? 2.172 1.031 -15.583 1.00 92.50 102 ASP A O 1
ATOM 838 N N . G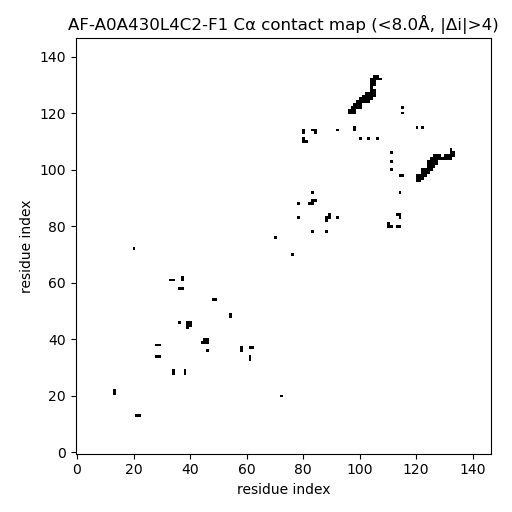LU A 1 103 ? 1.603 -0.415 -17.218 1.00 91.06 103 GLU A N 1
ATOM 839 C CA . GLU A 1 103 ? 1.488 0.563 -18.309 1.00 91.06 103 GLU A CA 1
ATOM 840 C C . GLU A 1 103 ? 2.731 1.462 -18.482 1.00 91.06 103 GLU A C 1
ATOM 842 O O . GLU A 1 103 ? 2.657 2.646 -18.820 1.00 91.06 103 GLU A O 1
ATOM 847 N N . ALA A 1 104 ? 3.920 0.891 -18.271 1.00 89.69 104 ALA A N 1
ATOM 848 C CA . ALA A 1 104 ? 5.199 1.597 -18.323 1.00 89.69 104 ALA A CA 1
ATOM 849 C C . ALA A 1 104 ? 5.501 2.210 -19.705 1.00 89.69 104 ALA A C 1
ATOM 851 O O . ALA A 1 104 ? 6.221 3.202 -19.787 1.00 89.69 104 ALA A O 1
ATOM 852 N N . GLY A 1 105 ? 4.934 1.652 -20.782 1.00 85.69 105 GLY A N 1
ATOM 853 C CA . GLY A 1 105 ? 5.061 2.181 -22.145 1.00 85.69 105 GLY A CA 1
ATOM 854 C C . GLY A 1 105 ? 4.364 3.532 -22.337 1.00 85.69 105 GLY A C 1
ATOM 855 O O . GLY A 1 105 ? 4.845 4.371 -23.093 1.00 85.69 105 GLY A O 1
ATOM 856 N N . ALA A 1 106 ? 3.296 3.785 -21.576 1.00 86.56 106 ALA A N 1
ATOM 857 C CA . ALA A 1 106 ? 2.563 5.048 -21.572 1.00 86.56 106 ALA A CA 1
ATOM 858 C C . ALA A 1 106 ? 3.035 6.021 -20.465 1.00 86.56 106 ALA A C 1
ATOM 860 O O . ALA A 1 106 ? 2.421 7.073 -20.254 1.00 86.56 106 ALA A O 1
ATOM 861 N N . MET A 1 107 ? 4.111 5.692 -19.740 1.00 86.50 107 MET A N 1
ATOM 862 C CA . MET A 1 107 ? 4.609 6.470 -18.604 1.00 86.50 107 MET A CA 1
ATOM 863 C C . MET A 1 107 ? 5.752 7.409 -19.012 1.00 86.50 107 MET A C 1
ATOM 865 O O . MET A 1 107 ? 6.656 7.044 -19.763 1.00 86.50 107 MET A O 1
ATOM 869 N N . TRP A 1 108 ? 5.767 8.624 -18.460 1.00 86.75 108 TRP A N 1
ATOM 870 C CA . TRP A 1 108 ? 6.912 9.519 -18.612 1.00 86.75 108 TRP A CA 1
ATOM 871 C C . TRP A 1 108 ? 8.118 8.994 -17.824 1.00 86.75 108 TRP A C 1
ATOM 873 O O . TRP A 1 108 ? 7.983 8.536 -16.689 1.00 86.75 108 TRP A O 1
ATOM 883 N N . LYS A 1 109 ? 9.333 9.143 -18.377 1.00 88.81 109 LYS A N 1
ATOM 884 C CA . LYS A 1 109 ? 10.580 8.722 -17.699 1.00 88.81 109 LYS A CA 1
ATOM 885 C C . LYS A 1 109 ? 10.700 9.312 -16.283 1.00 88.81 109 LYS A C 1
ATOM 887 O O . LYS A 1 109 ? 11.154 8.629 -15.371 1.00 88.81 109 LYS A O 1
ATOM 892 N N . ALA A 1 110 ? 10.266 10.560 -16.091 1.00 89.00 110 ALA A N 1
ATOM 893 C CA . ALA A 1 110 ? 10.278 11.226 -14.788 1.00 89.00 110 ALA A CA 1
ATOM 894 C C . ALA A 1 110 ? 9.338 10.560 -13.766 1.00 89.00 110 ALA A C 1
ATOM 896 O O . ALA A 1 110 ? 9.721 10.394 -12.609 1.00 89.00 110 ALA A O 1
ATOM 897 N N . ASP A 1 111 ? 8.150 10.125 -14.194 1.00 90.44 111 ASP A N 1
ATOM 898 C CA . ASP A 1 111 ? 7.195 9.418 -13.336 1.00 90.44 111 ASP A CA 1
ATOM 899 C C . ASP A 1 111 ? 7.733 8.045 -12.926 1.00 90.44 111 ASP A C 1
ATOM 901 O O . ASP A 1 111 ? 7.674 7.685 -11.748 1.00 90.44 111 ASP A O 1
ATOM 905 N N . ALA A 1 112 ? 8.336 7.312 -13.867 1.00 90.19 112 ALA A N 1
ATOM 906 C CA . ALA A 1 112 ? 8.974 6.031 -13.580 1.00 90.19 112 ALA A CA 1
ATOM 907 C C . ALA A 1 112 ? 10.110 6.193 -12.555 1.00 90.19 112 ALA A C 1
ATOM 909 O O . ALA A 1 112 ? 10.133 5.496 -11.540 1.00 90.19 112 ALA A O 1
ATOM 910 N N . LEU A 1 113 ? 11.003 7.169 -12.760 1.00 90.75 113 LEU A N 1
ATOM 911 C CA . LEU A 1 113 ? 12.090 7.475 -11.823 1.00 90.75 113 LEU A CA 1
ATOM 912 C C . LEU A 1 113 ? 11.567 7.895 -10.445 1.00 90.75 113 LEU A C 1
ATOM 914 O O . LEU A 1 113 ? 12.107 7.466 -9.428 1.00 90.75 113 LEU A O 1
ATOM 918 N N . GLN A 1 114 ? 10.483 8.672 -10.388 1.00 90.69 114 GLN A N 1
ATOM 919 C CA . GLN A 1 114 ? 9.849 9.045 -9.125 1.00 90.69 114 GLN A CA 1
ATOM 920 C C . GLN A 1 114 ? 9.352 7.820 -8.345 1.00 90.69 114 GLN A C 1
ATOM 922 O O . GLN A 1 114 ? 9.386 7.833 -7.108 1.00 90.69 114 GLN A O 1
ATOM 927 N N . VAL A 1 115 ? 8.848 6.787 -9.023 1.00 91.25 115 VAL A N 1
ATOM 928 C CA . VAL A 1 115 ? 8.342 5.567 -8.375 1.00 91.25 115 VAL A CA 1
ATOM 929 C C . VAL A 1 115 ? 9.479 4.613 -8.002 1.00 91.25 115 VAL A C 1
ATOM 931 O O . VAL A 1 115 ? 9.479 4.105 -6.882 1.00 91.25 115 VAL A O 1
ATOM 934 N N . ILE A 1 116 ? 10.463 4.415 -8.881 1.00 90.81 116 ILE A N 1
ATOM 935 C CA . ILE A 1 116 ? 11.640 3.568 -8.613 1.00 90.81 116 ILE A CA 1
ATOM 936 C C . ILE A 1 116 ? 12.461 4.147 -7.448 1.00 90.81 116 ILE A C 1
ATOM 938 O O . ILE A 1 116 ? 12.857 3.425 -6.529 1.00 90.81 116 ILE A O 1
ATOM 942 N N . GLY A 1 117 ? 12.635 5.470 -7.438 1.00 85.62 117 GLY A N 1
ATOM 943 C CA . GLY A 1 117 ? 13.407 6.189 -6.433 1.00 85.62 117 GLY A CA 1
ATOM 944 C C . GLY A 1 117 ? 14.912 5.923 -6.517 1.00 85.62 117 GLY A C 1
ATOM 945 O O . GLY A 1 117 ? 15.422 5.339 -7.468 1.00 85.62 117 GLY A O 1
ATOM 946 N N . ASP A 1 118 ? 15.629 6.361 -5.484 1.00 81.19 118 ASP A N 1
ATOM 947 C CA . ASP A 1 118 ? 17.100 6.461 -5.512 1.00 81.19 118 ASP A CA 1
ATOM 948 C C . ASP A 1 118 ? 17.811 5.152 -5.135 1.00 81.19 118 ASP A C 1
ATOM 950 O O . ASP A 1 118 ? 19.031 5.019 -5.191 1.00 81.19 118 ASP A O 1
ATOM 954 N N . THR A 1 119 ? 17.036 4.169 -4.699 1.00 66.00 119 THR A N 1
ATOM 955 C CA . THR A 1 119 ? 17.508 2.845 -4.306 1.00 66.00 119 THR A CA 1
ATOM 956 C C . THR A 1 119 ? 17.272 1.901 -5.472 1.00 66.00 119 THR A C 1
ATOM 958 O O . THR A 1 119 ? 16.127 1.767 -5.892 1.00 66.00 119 THR A O 1
ATOM 961 N N . LEU A 1 120 ? 18.325 1.244 -5.968 1.00 70.12 120 LEU A N 1
ATOM 962 C CA . LEU A 1 120 ? 18.299 0.261 -7.064 1.00 70.12 120 LEU A CA 1
ATOM 963 C C . LEU A 1 120 ? 17.519 -1.010 -6.682 1.00 70.12 120 LEU A C 1
ATOM 965 O O . LEU A 1 120 ? 18.077 -2.102 -6.573 1.00 70.12 120 LEU A O 1
ATOM 969 N N . ARG A 1 121 ? 16.225 -0.866 -6.411 1.00 87.44 121 ARG A N 1
ATOM 970 C CA . ARG A 1 121 ? 15.348 -1.970 -6.039 1.00 87.44 121 ARG A CA 1
ATOM 971 C C . ARG A 1 121 ? 15.057 -2.821 -7.264 1.00 87.44 121 ARG A C 1
ATOM 973 O O . ARG A 1 121 ? 14.922 -2.268 -8.362 1.00 87.44 121 ARG A O 1
ATOM 980 N N . PRO A 1 122 ? 14.887 -4.141 -7.083 1.00 93.44 122 PRO A N 1
ATOM 981 C CA . PRO A 1 122 ? 14.299 -4.989 -8.107 1.00 93.44 122 PRO A CA 1
ATOM 982 C C . PRO A 1 122 ? 13.052 -4.321 -8.694 1.00 93.44 122 PRO A C 1
ATOM 984 O O . PRO A 1 122 ? 12.123 -3.967 -7.964 1.00 93.44 122 PRO A O 1
ATOM 987 N N . THR A 1 123 ? 13.075 -4.094 -10.007 1.00 93.00 123 THR A N 1
ATOM 988 C CA . THR A 1 123 ? 12.017 -3.382 -10.723 1.00 93.00 123 THR A CA 1
ATOM 989 C C . THR A 1 123 ? 11.547 -4.218 -11.904 1.00 93.00 123 THR A C 1
ATOM 991 O O . THR A 1 123 ? 12.359 -4.624 -12.734 1.00 93.00 123 THR A O 1
ATOM 994 N N . ALA A 1 124 ? 10.239 -4.454 -11.982 1.00 93.81 124 ALA A N 1
ATOM 995 C CA . ALA A 1 124 ? 9.582 -5.042 -13.145 1.00 93.81 124 ALA A CA 1
ATOM 996 C C . ALA A 1 124 ? 8.737 -3.972 -13.847 1.00 93.81 124 ALA A C 1
ATOM 998 O O . ALA A 1 124 ? 8.098 -3.153 -13.188 1.00 93.81 124 ALA A O 1
ATOM 999 N N . MET A 1 125 ? 8.739 -3.967 -15.179 1.00 93.00 125 MET A N 1
ATOM 1000 C CA . MET A 1 125 ? 7.992 -3.002 -15.986 1.00 93.00 125 MET A CA 1
ATOM 1001 C C . MET A 1 125 ? 7.231 -3.744 -17.079 1.00 93.00 125 MET A C 1
ATOM 1003 O O . MET A 1 125 ? 7.832 -4.518 -17.825 1.00 93.00 125 MET A O 1
ATOM 1007 N N . ALA A 1 126 ? 5.927 -3.506 -17.165 1.00 92.94 126 ALA A N 1
ATOM 1008 C CA . ALA A 1 126 ? 5.060 -4.021 -18.215 1.00 92.94 126 ALA A CA 1
ATOM 1009 C C . ALA A 1 126 ? 4.452 -2.843 -18.980 1.00 92.94 126 ALA A C 1
ATOM 1011 O O . ALA A 1 126 ? 4.008 -1.878 -18.369 1.00 92.94 126 ALA A O 1
ATOM 1012 N N . GLY A 1 127 ? 4.461 -2.897 -20.309 1.00 89.19 127 GLY A N 1
ATOM 1013 C CA . GLY A 1 127 ? 3.856 -1.870 -21.152 1.00 89.19 127 GLY A CA 1
ATOM 1014 C C . GLY A 1 127 ? 4.221 -2.029 -22.624 1.00 89.19 127 GLY A C 1
ATOM 1015 O O . GLY A 1 127 ? 5.201 -2.695 -22.962 1.00 89.19 127 GLY A O 1
ATOM 1016 N N . ASP A 1 128 ? 3.429 -1.412 -23.497 1.00 86.62 128 ASP A N 1
ATOM 1017 C CA . ASP A 1 128 ? 3.664 -1.395 -24.942 1.00 86.62 128 ASP A CA 1
ATOM 1018 C C . ASP A 1 128 ? 4.406 -0.115 -25.348 1.00 86.62 128 ASP A C 1
ATOM 1020 O O . ASP A 1 128 ? 3.903 0.992 -25.171 1.00 86.62 128 ASP A O 1
ATOM 1024 N N . GLY A 1 129 ? 5.602 -0.265 -25.923 1.00 78.62 129 GLY A N 1
ATOM 1025 C CA . GLY A 1 129 ? 6.423 0.859 -26.386 1.00 78.62 129 GLY A CA 1
ATOM 1026 C C . GLY A 1 129 ? 5.828 1.641 -27.564 1.00 78.62 129 GLY A C 1
ATOM 1027 O O . GLY A 1 129 ? 6.349 2.700 -27.906 1.00 78.62 129 GLY A O 1
ATOM 1028 N N . ASN A 1 130 ? 4.753 1.140 -28.181 1.00 77.94 130 ASN A N 1
ATOM 1029 C CA . ASN A 1 130 ? 4.024 1.837 -29.243 1.00 77.94 130 ASN A CA 1
ATOM 1030 C C . ASN A 1 130 ? 2.829 2.648 -28.724 1.00 77.94 130 A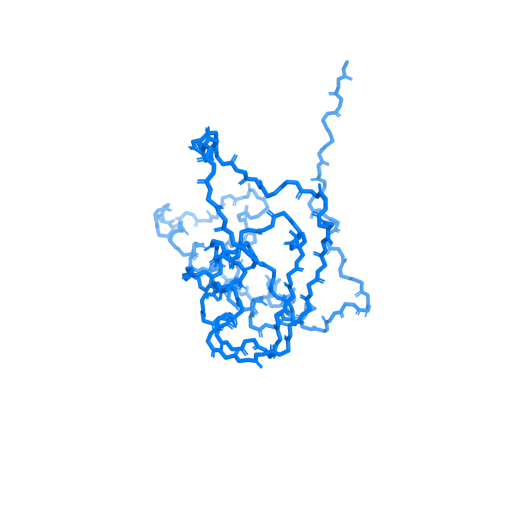SN A C 1
ATOM 1032 O O . ASN A 1 130 ? 2.193 3.360 -29.506 1.00 77.94 130 ASN A O 1
ATOM 1036 N N . GLN A 1 131 ? 2.505 2.558 -27.432 1.00 70.06 131 GLN A N 1
ATOM 1037 C CA . GLN A 1 131 ? 1.463 3.387 -26.842 1.00 70.06 131 GLN A CA 1
ATOM 1038 C C . GLN A 1 131 ? 2.013 4.786 -26.546 1.00 70.06 131 GLN A C 1
ATOM 1040 O O . GLN A 1 131 ? 3.091 4.921 -25.967 1.00 70.06 131 GLN A O 1
ATOM 1045 N N . PRO A 1 132 ? 1.304 5.856 -26.940 1.00 61.53 132 PRO A N 1
ATOM 1046 C CA . PRO A 1 132 ? 1.746 7.202 -26.632 1.00 61.53 132 PRO A CA 1
ATOM 1047 C C . PRO A 1 132 ? 1.673 7.421 -25.123 1.00 61.53 132 PRO A C 1
ATOM 1049 O O . PRO A 1 132 ? 0.621 7.223 -24.512 1.00 61.53 132 PRO A O 1
ATOM 1052 N N . ALA A 1 133 ? 2.766 7.909 -24.534 1.00 64.19 133 ALA A N 1
ATOM 1053 C CA . ALA A 1 133 ? 2.680 8.525 -23.221 1.00 64.19 133 ALA A CA 1
ATOM 1054 C C . ALA A 1 133 ? 1.595 9.606 -23.268 1.00 64.19 133 ALA A C 1
ATOM 1056 O O . ALA A 1 133 ? 1.522 10.370 -24.238 1.00 64.19 133 ALA A O 1
ATOM 1057 N N . VAL A 1 134 ? 0.720 9.641 -22.259 1.00 60.25 134 VAL A N 1
ATOM 1058 C CA . VAL A 1 134 ? -0.364 10.628 -22.197 1.00 60.25 134 VAL A CA 1
ATOM 1059 C C . VAL A 1 134 ? 0.280 12.012 -22.100 1.00 60.25 134 VAL A C 1
ATOM 1061 O O . VAL A 1 134 ? 0.718 12.450 -21.037 1.00 60.25 134 VAL A O 1
ATOM 1064 N N . MET A 1 135 ? 0.403 12.673 -23.250 1.00 51.72 135 MET A N 1
ATOM 1065 C CA . MET A 1 135 ? 0.912 14.030 -23.378 1.00 51.72 135 MET A CA 1
ATOM 1066 C C . MET A 1 135 ? -0.244 14.998 -23.173 1.00 51.72 135 MET A C 1
ATOM 1068 O O . MET A 1 135 ? -1.284 14.908 -23.833 1.00 51.72 135 MET A O 1
ATOM 1072 N N . THR A 1 136 ? -0.055 15.978 -22.297 1.00 46.75 136 THR A N 1
ATOM 1073 C CA . THR A 1 136 ? -0.860 17.195 -22.357 1.00 46.75 136 THR A CA 1
ATOM 1074 C C . THR A 1 136 ? -0.636 17.865 -23.718 1.00 46.75 136 THR A C 1
ATOM 1076 O O . THR A 1 136 ? 0.488 17.926 -24.203 1.00 46.75 136 THR A O 1
ATOM 1079 N N . LEU A 1 137 ? -1.698 18.399 -24.339 1.00 47.38 137 LEU A N 1
ATOM 1080 C CA . LEU A 1 137 ? -1.708 19.060 -25.666 1.00 47.38 137 LEU A CA 1
ATOM 1081 C C . LEU A 1 137 ? -0.640 20.166 -25.875 1.00 47.38 137 LEU A C 1
ATOM 1083 O O . LEU A 1 137 ? -0.491 20.667 -26.986 1.00 47.38 137 LEU A O 1
ATOM 1087 N N . MET A 1 138 ? 0.090 20.543 -24.826 1.00 46.56 138 MET A N 1
ATOM 1088 C CA . MET A 1 138 ? 1.144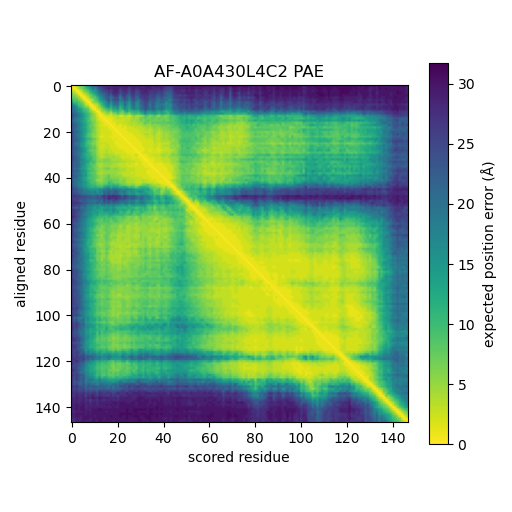 21.559 -24.801 1.00 46.56 138 MET A CA 1
ATOM 1089 C C . MET A 1 138 ? 2.531 21.028 -25.213 1.00 46.56 138 MET A C 1
ATOM 1091 O O . MET A 1 138 ? 3.377 21.834 -25.592 1.00 46.56 138 MET A O 1
ATOM 1095 N N . ASP A 1 139 ? 2.763 19.709 -25.205 1.00 50.47 139 ASP A N 1
ATOM 1096 C CA . ASP A 1 139 ? 4.088 19.116 -25.491 1.00 50.47 139 ASP A CA 1
ATOM 1097 C C . ASP A 1 139 ? 4.351 18.887 -26.985 1.00 50.47 139 ASP A C 1
ATOM 1099 O O . ASP A 1 139 ? 5.429 18.455 -27.395 1.00 50.47 139 ASP A O 1
ATOM 1103 N N . LYS A 1 140 ? 3.384 19.226 -27.844 1.00 42.66 140 LYS A N 1
ATOM 1104 C CA . LYS A 1 140 ? 3.554 19.177 -29.297 1.00 42.66 140 LYS A CA 1
ATOM 1105 C C . LYS A 1 140 ? 4.256 20.448 -29.790 1.00 42.66 140 LYS A C 1
ATOM 1107 O O . LYS A 1 140 ? 3.672 21.251 -30.516 1.00 42.66 140 LYS A O 1
ATOM 1112 N N . LYS A 1 141 ? 5.515 20.644 -29.391 1.00 37.19 141 LYS A N 1
ATOM 1113 C CA . LYS A 1 141 ? 6.439 21.536 -30.104 1.00 37.19 141 LYS A CA 1
ATOM 1114 C C . LYS A 1 141 ? 7.671 20.773 -30.569 1.00 37.19 141 LYS A C 1
ATOM 1116 O O . LYS A 1 141 ? 8.222 19.935 -29.869 1.00 37.19 141 LYS A O 1
ATOM 1121 N N . GLU A 1 142 ? 7.999 21.054 -31.819 1.00 39.94 142 GLU A N 1
ATOM 1122 C CA . GLU A 1 142 ? 8.920 20.350 -32.696 1.00 39.94 142 GLU A CA 1
ATOM 1123 C C . GLU A 1 142 ? 10.339 20.233 -32.131 1.00 39.94 142 GLU A C 1
ATOM 1125 O O . GLU A 1 142 ? 10.932 21.218 -31.704 1.00 39.94 142 GLU A O 1
ATOM 1130 N N . GLY A 1 143 ? 10.890 19.021 -32.234 1.00 46.12 143 GLY A N 1
ATOM 1131 C CA . GLY A 1 143 ? 12.323 18.762 -32.313 1.00 46.12 143 GLY A CA 1
ATOM 1132 C C . GLY A 1 143 ? 13.150 19.047 -31.060 1.00 46.12 143 GLY A C 1
ATOM 1133 O O . GLY A 1 143 ? 13.759 20.104 -30.940 1.00 46.12 143 GLY A O 1
ATOM 1134 N N . SER A 1 144 ? 13.385 18.023 -30.239 1.00 34.72 144 SER A N 1
ATOM 1135 C CA . SER A 1 144 ? 14.745 17.806 -29.749 1.00 34.72 144 SER A CA 1
ATOM 1136 C C . SER A 1 144 ? 15.047 16.322 -29.572 1.00 34.72 144 SER A C 1
ATOM 1138 O O . SER A 1 144 ? 14.247 15.522 -29.096 1.00 34.72 144 SER A O 1
ATOM 1140 N N . MET A 1 145 ? 16.226 15.979 -30.071 1.00 40.00 145 MET A N 1
ATOM 1141 C CA . MET A 1 145 ? 16.916 14.714 -29.921 1.00 40.00 145 MET A CA 1
ATOM 1142 C C . MET A 1 145 ? 17.013 14.315 -28.444 1.00 40.00 145 MET A C 1
ATOM 1144 O O . MET A 1 145 ? 17.241 15.172 -27.593 1.00 40.00 145 MET A O 1
ATOM 1148 N N . LEU A 1 146 ? 16.975 13.015 -28.159 1.00 39.47 146 LEU A N 1
ATOM 1149 C CA . LEU A 1 146 ? 18.168 12.248 -27.784 1.00 39.47 146 LEU A CA 1
ATOM 1150 C C . LEU A 1 146 ? 17.781 10.794 -27.478 1.00 39.47 146 LEU A C 1
ATOM 1152 O O . LEU A 1 146 ? 16.737 10.517 -26.888 1.00 39.47 146 LEU A O 1
ATOM 1156 N N . ASN A 1 147 ? 18.670 9.912 -27.934 1.00 36.44 147 ASN A N 1
ATOM 1157 C CA . ASN A 1 147 ? 18.793 8.509 -27.547 1.00 36.44 147 ASN A CA 1
ATOM 1158 C C . ASN A 1 147 ? 18.687 8.312 -26.028 1.00 36.44 147 ASN A C 1
ATOM 1160 O O . ASN A 1 147 ? 19.235 9.161 -25.288 1.00 36.44 147 ASN A O 1
#

Organism: NCBI:txid1147111

Sequence (147 aa):
MSTSTNLRVDQWDLDPLDHPILFTLRQAFNDEDEYALLRLFVRGRDGPYCDFYQAKTRIGDQLKQFYVCVLQHANVICTTPYASSSKPWKRYKAKADAVILDEAGAMWKADALQVIGDTLRPTAMAGDGNQPAVMTLMDKKEGSMLN